Protein AF-A0A8S4Q2A5-F1 (afdb_monomer_lite)

InterPro domains:
  IPR036259 MFS transporter superfamily [G3DSA:1.20.1250.20] (1-154)
  IPR036259 MFS transporter superfamily [SSF103473] (3-121)

Organism: Owenia fusiformis (NCBI:txid6347)

Secondary structure (DSSP, 8-state):
--HHHHHHHHHHHHHHHHHHHHHHHHHHHHHHTTT-HHHHHHHHHHHHHHHHHHGGG--SHHHHHHHHHHHHHHHHHHHHHHHHHHHHHHGGGTHHHHHHHHHHHHHHHHHHHHHHHHHHHHHHHHHHHTT------------SSS-----------

Foldseek 3Di:
DCPVVVLVVVLVVLLQVLQVVLLVVLVVVCVVCVPCLVVQLVVLVVQLVVLVVCVVVDPDSVSSSVSSSSNSSSVNNCVVSVLVVLCVVPPPVSPVVVVVVVVVVVVVVVVVVVVCVVVVVVVVVVVVVVPPDDDDDDDDDPPDDPPPPPPDDPPDD

Structure (mmCIF, N/CA/C/O backbone):
data_AF-A0A8S4Q2A5-F1
#
_entry.id   AF-A0A8S4Q2A5-F1
#
loop_
_atom_site.group_PDB
_atom_site.id
_atom_site.type_symbol
_atom_site.label_atom_id
_atom_site.label_alt_id
_atom_site.label_comp_id
_atom_site.label_asym_id
_atom_site.label_entity_id
_atom_site.label_seq_id
_atom_site.pdbx_PDB_ins_code
_atom_site.Cartn_x
_atom_site.Cartn_y
_atom_site.Cartn_z
_atom_site.occupancy
_atom_site.B_iso_or_equiv
_atom_site.auth_seq_id
_atom_site.auth_comp_id
_atom_site.auth_asym_id
_atom_site.auth_atom_id
_atom_site.pdbx_PDB_model_num
ATOM 1 N N . THR A 1 1 ? 19.610 11.568 -22.709 1.00 46.34 1 THR A N 1
ATOM 2 C CA . THR A 1 1 ? 19.482 11.548 -21.233 1.00 46.34 1 THR A CA 1
ATOM 3 C C . THR A 1 1 ? 18.066 11.785 -20.706 1.00 46.34 1 THR A C 1
ATOM 5 O O . THR A 1 1 ? 17.868 11.532 -19.530 1.00 46.34 1 THR A O 1
ATOM 8 N N . GLY A 1 2 ? 17.062 12.181 -21.508 1.00 58.03 2 GLY A N 1
ATOM 9 C CA . GLY A 1 2 ? 15.679 12.349 -21.007 1.00 58.03 2 GLY A CA 1
ATOM 10 C C . GLY A 1 2 ? 14.859 11.059 -20.807 1.00 58.03 2 GLY A C 1
ATOM 11 O O . GLY A 1 2 ? 14.021 11.008 -19.914 1.00 58.03 2 GLY A O 1
ATOM 12 N N . SER A 1 3 ? 15.126 10.002 -21.583 1.00 59.03 3 SER A N 1
ATOM 13 C CA . SER A 1 3 ? 14.283 8.792 -21.654 1.00 59.03 3 SER A CA 1
ATOM 14 C C . SER A 1 3 ? 14.087 8.061 -20.319 1.00 59.03 3 SER A C 1
ATOM 16 O O . SER A 1 3 ? 12.960 7.743 -19.961 1.00 59.03 3 SER A O 1
ATOM 18 N N . SER A 1 4 ? 15.155 7.849 -19.545 1.00 70.94 4 SER A N 1
ATOM 19 C CA . SER A 1 4 ? 15.073 7.152 -18.246 1.00 70.94 4 SER A CA 1
ATOM 20 C C . SER A 1 4 ? 14.230 7.921 -17.211 1.00 70.94 4 SER A C 1
ATOM 22 O O . SER A 1 4 ? 13.477 7.335 -16.432 1.00 70.94 4 SER A O 1
ATOM 24 N N . VAL A 1 5 ? 14.280 9.260 -17.248 1.00 76.31 5 VAL A N 1
ATOM 25 C CA . VAL A 1 5 ? 13.481 10.125 -16.361 1.00 76.31 5 VAL A CA 1
ATOM 26 C C . VAL A 1 5 ? 12.000 10.080 -16.748 1.00 76.31 5 VAL A C 1
ATOM 28 O O . VAL A 1 5 ? 11.124 10.038 -15.881 1.00 76.31 5 VAL A O 1
ATOM 31 N N . GLU A 1 6 ? 11.711 10.037 -18.050 1.00 80.56 6 GLU A N 1
ATOM 32 C CA . GLU A 1 6 ? 10.355 9.883 -18.580 1.00 80.56 6 GLU A CA 1
ATOM 33 C C . GLU A 1 6 ? 9.747 8.526 -18.187 1.00 80.56 6 GLU A C 1
ATOM 35 O O . GLU A 1 6 ? 8.610 8.475 -17.719 1.00 80.56 6 GLU A O 1
ATOM 40 N N . GLU A 1 7 ? 10.509 7.432 -18.282 1.00 77.69 7 GLU A N 1
ATOM 41 C CA . GLU A 1 7 ? 10.064 6.100 -17.85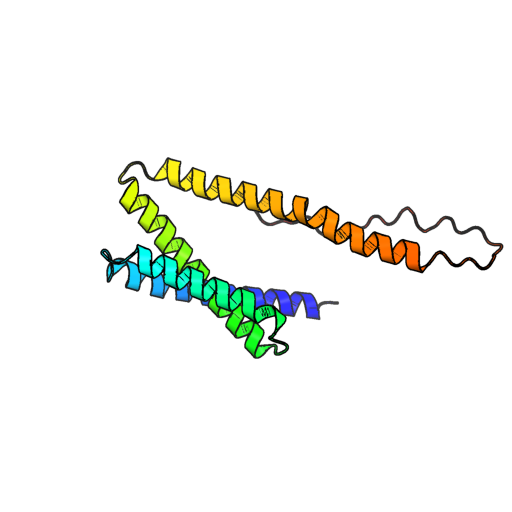1 1.00 77.69 7 GLU A CA 1
ATOM 42 C C . GLU A 1 7 ? 9.760 6.047 -16.346 1.00 77.69 7 GLU A C 1
ATOM 44 O O . GLU A 1 7 ? 8.692 5.565 -15.955 1.00 77.69 7 GLU A O 1
ATOM 49 N N . MET A 1 8 ? 10.626 6.618 -15.498 1.00 78.88 8 MET A N 1
ATOM 50 C CA . MET A 1 8 ? 10.379 6.704 -14.051 1.00 78.88 8 MET A CA 1
ATOM 51 C C . MET A 1 8 ? 9.144 7.561 -13.720 1.00 78.88 8 MET A C 1
ATOM 53 O O . MET A 1 8 ? 8.346 7.210 -12.844 1.00 78.88 8 MET A O 1
ATOM 57 N N . THR A 1 9 ? 8.937 8.654 -14.459 1.00 85.81 9 THR A N 1
ATOM 58 C CA . THR A 1 9 ? 7.758 9.522 -14.317 1.00 85.81 9 THR A CA 1
ATOM 59 C C . THR A 1 9 ? 6.480 8.786 -14.728 1.00 85.81 9 THR A C 1
ATOM 61 O O . THR A 1 9 ? 5.484 8.824 -14.004 1.00 85.81 9 THR A O 1
ATOM 64 N N . ARG A 1 10 ? 6.508 8.038 -15.840 1.00 83.06 10 ARG A N 1
ATOM 65 C CA . ARG A 1 10 ? 5.379 7.217 -16.311 1.00 83.06 10 ARG A CA 1
ATOM 66 C C . ARG A 1 10 ? 5.035 6.094 -15.329 1.00 83.06 10 ARG A C 1
ATOM 68 O O . ARG A 1 10 ? 3.857 5.908 -15.028 1.00 83.06 10 ARG A O 1
ATOM 75 N N . ALA A 1 11 ? 6.028 5.394 -14.776 1.00 83.00 11 ALA A N 1
ATOM 76 C CA . ALA A 1 11 ? 5.808 4.384 -13.737 1.00 83.00 11 ALA A CA 1
ATOM 77 C C . ALA A 1 11 ? 5.158 4.990 -12.477 1.00 83.00 11 ALA A C 1
ATOM 79 O O . ALA A 1 11 ? 4.199 4.437 -11.932 1.00 83.00 11 ALA A O 1
ATOM 80 N N . THR A 1 12 ? 5.616 6.176 -12.066 1.00 84.31 12 THR A N 1
ATOM 81 C CA . THR A 1 12 ? 5.046 6.928 -10.937 1.00 84.31 12 THR A CA 1
ATOM 82 C C . THR A 1 12 ? 3.601 7.363 -11.210 1.00 84.31 12 THR A C 1
ATOM 84 O O . THR A 1 12 ? 2.736 7.208 -10.348 1.00 84.31 12 THR A O 1
ATOM 87 N N . ALA A 1 13 ? 3.290 7.831 -12.424 1.00 88.06 13 ALA A N 1
ATOM 88 C CA . ALA A 1 13 ? 1.926 8.175 -12.826 1.00 88.06 13 ALA A CA 1
ATOM 89 C C . ALA A 1 13 ? 0.977 6.961 -12.774 1.00 88.06 13 ALA A C 1
ATOM 91 O O . ALA A 1 13 ? -0.116 7.060 -12.217 1.00 88.06 13 ALA A O 1
ATOM 92 N N . VAL A 1 14 ? 1.411 5.795 -13.271 1.00 87.38 14 VAL A N 1
ATOM 93 C CA . VAL A 1 14 ? 0.638 4.539 -13.197 1.00 87.38 14 VAL A CA 1
ATOM 94 C C . VAL A 1 14 ? 0.369 4.129 -11.743 1.00 87.38 14 VAL A C 1
ATOM 96 O O . VAL A 1 14 ? -0.762 3.761 -11.413 1.00 87.38 14 VAL A O 1
ATOM 99 N N . ARG A 1 15 ? 1.361 4.261 -10.850 1.00 86.19 15 ARG A N 1
ATOM 100 C CA . ARG A 1 15 ? 1.190 4.025 -9.406 1.00 86.19 15 ARG A CA 1
ATOM 101 C C . ARG A 1 15 ? 0.158 4.971 -8.784 1.00 86.19 15 ARG A C 1
ATOM 103 O O . ARG A 1 15 ? -0.679 4.513 -8.011 1.00 86.19 15 ARG A O 1
ATOM 110 N N . ASN A 1 16 ? 0.170 6.259 -9.137 1.00 88.88 16 ASN A N 1
ATOM 111 C CA . ASN A 1 16 ? -0.798 7.243 -8.632 1.00 88.88 16 ASN A CA 1
ATOM 112 C C . ASN A 1 16 ? -2.235 6.958 -9.105 1.00 88.88 16 ASN A C 1
ATOM 114 O O . ASN A 1 16 ? -3.176 7.080 -8.323 1.00 88.88 16 ASN A O 1
ATOM 118 N N . ILE A 1 17 ? -2.416 6.511 -10.352 1.00 90.06 17 ILE A N 1
ATOM 119 C CA . ILE A 1 17 ? -3.724 6.062 -10.861 1.00 90.06 17 ILE A CA 1
ATOM 120 C C . ILE A 1 17 ? -4.209 4.837 -10.070 1.00 90.06 17 ILE A C 1
ATOM 122 O O . ILE A 1 17 ? -5.356 4.803 -9.624 1.00 90.06 17 ILE A O 1
ATOM 126 N N . GLY A 1 18 ? -3.323 3.862 -9.832 1.00 85.81 18 GLY A N 1
ATOM 127 C CA . GLY A 1 18 ? -3.606 2.712 -8.970 1.00 85.81 18 GLY A CA 1
ATOM 128 C C . GLY A 1 18 ? -3.985 3.125 -7.547 1.00 85.81 18 GLY A C 1
ATOM 129 O O . GLY A 1 18 ? -4.965 2.624 -7.008 1.00 85.81 18 GLY A O 1
ATOM 130 N N . TYR A 1 19 ? -3.280 4.096 -6.964 1.00 87.75 19 TYR A N 1
ATOM 131 C CA . TYR A 1 19 ? -3.575 4.638 -5.635 1.00 87.75 19 TYR A CA 1
ATOM 132 C C . TYR A 1 19 ? -4.979 5.247 -5.541 1.00 87.75 19 TYR A C 1
ATOM 134 O O . TYR A 1 19 ? -5.722 4.904 -4.626 1.00 87.75 19 TYR A O 1
ATOM 142 N N . ILE A 1 20 ? -5.389 6.078 -6.506 1.00 89.50 20 ILE A N 1
ATOM 143 C CA . ILE A 1 20 ? -6.741 6.668 -6.534 1.00 89.50 20 ILE A CA 1
ATOM 144 C C . ILE A 1 20 ? -7.815 5.571 -6.603 1.00 89.50 20 ILE A C 1
ATOM 146 O O . ILE A 1 20 ? -8.795 5.616 -5.857 1.00 89.50 20 ILE A O 1
ATOM 150 N N . ILE A 1 21 ? -7.614 4.553 -7.446 1.00 89.25 21 ILE A N 1
ATOM 151 C CA . ILE A 1 21 ? -8.539 3.417 -7.575 1.00 89.25 21 ILE A CA 1
ATOM 152 C C . ILE A 1 21 ? -8.568 2.587 -6.282 1.00 89.25 21 ILE A C 1
ATOM 154 O O . ILE A 1 21 ? -9.644 2.225 -5.811 1.00 89.25 21 ILE A O 1
ATOM 158 N N . GLY A 1 22 ? -7.410 2.339 -5.664 1.00 84.88 22 GLY A N 1
ATOM 159 C CA . GLY A 1 22 ? -7.290 1.644 -4.381 1.00 84.88 22 GLY A CA 1
ATOM 160 C C . GLY A 1 22 ? -7.947 2.386 -3.223 1.00 84.88 22 GLY A C 1
ATOM 161 O O . GLY A 1 22 ? -8.590 1.756 -2.391 1.00 84.88 22 GLY A O 1
ATOM 162 N N . CYS A 1 23 ? -7.874 3.717 -3.200 1.00 87.12 23 CYS A N 1
ATOM 163 C CA . CYS A 1 23 ? -8.639 4.541 -2.269 1.00 87.12 23 CYS A CA 1
ATOM 164 C C . CYS A 1 23 ? -10.151 4.398 -2.508 1.00 87.12 23 CYS A C 1
ATOM 166 O O . CYS A 1 23 ? -10.916 4.191 -1.570 1.00 87.12 23 CYS A O 1
ATOM 168 N N . LEU A 1 24 ? -10.607 4.455 -3.760 1.00 88.50 24 LEU A N 1
ATOM 169 C CA . LEU A 1 24 ? -12.037 4.392 -4.070 1.00 88.50 24 LEU A CA 1
ATOM 170 C C . LEU A 1 24 ? -12.634 3.011 -3.729 1.00 88.50 24 LEU A C 1
ATOM 172 O O . LEU A 1 24 ? -13.661 2.926 -3.055 1.00 88.50 24 LEU A O 1
ATOM 176 N N . VAL A 1 25 ? -11.943 1.929 -4.099 1.00 84.12 25 VAL A N 1
ATOM 177 C CA . VAL A 1 25 ? -12.311 0.551 -3.729 1.00 84.12 25 VAL A CA 1
ATOM 178 C C . VAL A 1 25 ? -12.182 0.333 -2.220 1.00 84.12 25 VAL A C 1
ATOM 180 O O . VAL A 1 25 ? -13.106 -0.186 -1.600 1.00 84.12 25 VAL A O 1
ATOM 183 N N . GLY A 1 26 ? -11.075 0.765 -1.611 1.00 80.12 26 GLY A N 1
ATOM 184 C CA . GLY A 1 26 ? -10.808 0.620 -0.180 1.00 80.12 26 GLY A CA 1
ATOM 185 C C . GLY A 1 26 ? -11.838 1.328 0.699 1.00 80.12 26 GLY A C 1
ATOM 186 O O . GLY A 1 26 ? -12.259 0.759 1.701 1.00 80.12 26 GLY A O 1
ATOM 187 N N . GLY A 1 27 ? -12.307 2.514 0.299 1.00 82.06 27 GLY A N 1
ATOM 188 C CA . GLY A 1 27 ? -13.375 3.246 0.986 1.00 82.06 27 GLY A CA 1
ATOM 189 C C . GLY A 1 27 ? -14.722 2.522 0.941 1.00 82.06 27 GLY A C 1
ATOM 190 O O . GLY A 1 27 ? -15.336 2.309 1.986 1.00 82.06 27 GLY A O 1
ATOM 191 N N . ILE A 1 28 ? -15.149 2.066 -0.244 1.00 82.31 28 ILE A N 1
ATOM 192 C CA . ILE A 1 28 ? -16.386 1.275 -0.409 1.00 82.31 28 ILE A CA 1
ATOM 193 C C . ILE A 1 28 ? -16.315 -0.012 0.424 1.00 82.31 28 ILE A C 1
ATOM 195 O O . ILE A 1 28 ? -17.268 -0.382 1.112 1.00 82.31 28 ILE A O 1
ATOM 199 N N . LEU A 1 29 ? -15.173 -0.698 0.374 1.00 75.44 29 LEU A N 1
ATOM 200 C CA . LEU A 1 29 ? -14.971 -1.973 1.049 1.00 75.44 29 LEU A CA 1
ATOM 201 C C . LEU A 1 29 ? -14.839 -1.798 2.575 1.00 75.44 29 LEU A C 1
ATOM 203 O O . LEU A 1 29 ? -15.245 -2.683 3.324 1.00 75.44 29 LEU A O 1
ATOM 207 N N . PHE A 1 30 ? -14.326 -0.661 3.056 1.00 72.44 30 PHE A N 1
ATOM 208 C CA . PHE A 1 30 ? -14.293 -0.303 4.480 1.00 72.44 30 PHE A CA 1
ATOM 209 C C . PHE A 1 30 ? -15.700 -0.042 5.037 1.00 72.44 30 PHE A C 1
ATOM 211 O O . PHE A 1 30 ? -16.052 -0.580 6.087 1.00 72.44 30 PHE A O 1
ATOM 218 N N . ASP A 1 31 ? -16.534 0.715 4.317 1.00 75.88 31 ASP A N 1
ATOM 219 C CA . ASP A 1 31 ? -17.907 0.998 4.756 1.00 75.88 31 ASP A CA 1
ATOM 220 C C . ASP A 1 31 ? -18.788 -0.268 4.737 1.00 75.88 31 ASP A C 1
ATOM 222 O O . ASP A 1 31 ? -19.597 -0.488 5.642 1.00 75.88 31 ASP A O 1
ATOM 226 N N . ARG A 1 32 ? -18.561 -1.169 3.766 1.00 70.56 32 ARG A N 1
ATOM 227 C CA . ARG A 1 32 ? -19.282 -2.448 3.647 1.00 70.56 32 ARG A CA 1
ATOM 228 C C . ARG A 1 32 ? -18.880 -3.496 4.695 1.00 70.56 32 ARG A C 1
ATOM 230 O O . ARG A 1 32 ? -19.745 -4.247 5.141 1.00 70.56 32 ARG A O 1
ATOM 237 N N . PHE A 1 33 ? -17.604 -3.565 5.087 1.00 64.44 33 PHE A N 1
ATOM 238 C CA . PHE A 1 33 ? -17.051 -4.648 5.921 1.00 64.44 33 PHE A CA 1
ATOM 239 C C . PHE A 1 33 ? -16.494 -4.176 7.277 1.00 64.44 33 PHE A C 1
ATOM 241 O O . PHE A 1 33 ? -15.467 -4.666 7.747 1.00 64.44 33 PHE A O 1
ATOM 2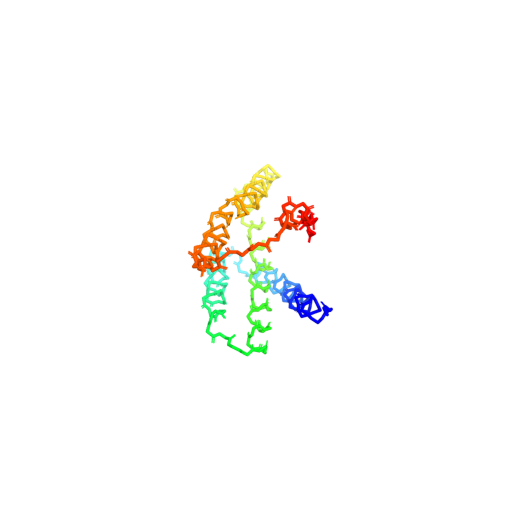48 N N . ARG A 1 34 ? -17.225 -3.292 7.974 1.00 61.81 34 ARG A N 1
ATOM 249 C CA . ARG A 1 34 ? -16.899 -2.801 9.335 1.00 61.81 34 ARG A CA 1
ATOM 250 C C . ARG A 1 34 ? -16.491 -3.874 10.362 1.00 61.81 34 ARG A C 1
ATOM 252 O O . ARG A 1 34 ? -15.769 -3.557 11.296 1.00 61.81 34 ARG A O 1
ATOM 259 N N . LYS A 1 35 ? -16.952 -5.125 10.224 1.00 62.28 35 LYS A N 1
ATOM 260 C CA . LYS A 1 35 ? -16.648 -6.239 11.149 1.00 62.28 35 LYS A CA 1
ATOM 261 C C . LYS A 1 35 ? -15.413 -7.066 10.741 1.00 62.28 35 LYS A C 1
ATOM 263 O O . LYS A 1 35 ? -15.062 -8.016 11.431 1.00 62.28 35 LYS A O 1
ATOM 268 N N . THR A 1 36 ? -14.784 -6.755 9.607 1.00 65.00 36 THR A N 1
ATOM 269 C CA . THR A 1 36 ? -13.774 -7.612 8.947 1.00 65.00 36 THR A CA 1
ATOM 270 C C . THR A 1 36 ? -12.552 -6.817 8.445 1.00 65.00 36 THR A C 1
ATOM 272 O O . THR A 1 36 ? -11.731 -7.325 7.686 1.00 65.00 36 THR A O 1
ATOM 275 N N . TRP A 1 37 ? -12.414 -5.582 8.936 1.00 70.19 37 TRP A N 1
ATOM 276 C CA . TRP A 1 37 ? -11.277 -4.664 8.805 1.00 70.19 37 TRP A CA 1
ATOM 277 C C . TRP A 1 37 ? -9.876 -5.313 8.855 1.00 70.19 37 TRP A C 1
ATOM 279 O O . TRP A 1 37 ? -9.088 -5.098 7.933 1.00 70.19 37 TRP A O 1
ATOM 289 N N . ASP A 1 38 ? -9.574 -6.148 9.855 1.00 71.81 38 ASP A N 1
ATOM 290 C CA . ASP A 1 38 ? -8.249 -6.776 10.021 1.00 71.81 38 ASP A CA 1
ATOM 291 C C . ASP A 1 38 ? -7.858 -7.698 8.852 1.00 71.81 38 ASP A C 1
ATOM 293 O O . ASP A 1 38 ? -6.736 -7.643 8.341 1.00 71.81 38 ASP A O 1
ATOM 297 N N . LEU A 1 39 ? -8.799 -8.521 8.375 1.00 71.88 39 LEU A N 1
ATOM 298 C CA . LEU A 1 39 ? -8.590 -9.406 7.221 1.00 71.88 39 LEU A CA 1
ATOM 299 C C . LEU A 1 39 ? -8.376 -8.606 5.933 1.00 71.88 39 LEU A C 1
ATOM 301 O O . LEU A 1 39 ? -7.603 -9.018 5.070 1.00 71.88 39 LEU A O 1
ATOM 305 N N . GLN A 1 40 ? -9.010 -7.440 5.818 1.00 71.88 40 GLN A N 1
ATOM 306 C CA . GLN A 1 40 ? -8.846 -6.556 4.671 1.00 71.88 40 GLN A CA 1
ATOM 307 C C . GLN A 1 40 ? -7.446 -5.937 4.636 1.00 71.88 40 GLN A C 1
ATOM 309 O O . GLN A 1 40 ? -6.778 -5.997 3.602 1.00 71.88 40 GLN A O 1
ATOM 314 N N . LEU A 1 41 ? -6.965 -5.436 5.779 1.00 76.56 41 LEU A N 1
ATOM 315 C CA . LEU A 1 41 ? -5.590 -4.958 5.955 1.00 76.56 41 LEU A CA 1
ATOM 316 C C . LEU A 1 41 ? -4.565 -6.061 5.669 1.00 76.56 41 LEU A C 1
ATOM 318 O O . LEU A 1 41 ? -3.627 -5.837 4.904 1.00 76.56 41 LEU A O 1
ATOM 322 N N . SER A 1 42 ? -4.779 -7.264 6.210 1.00 81.00 42 SER A N 1
ATOM 323 C CA . SER A 1 42 ? -3.934 -8.433 5.941 1.00 81.00 42 SER A CA 1
ATOM 324 C C . SER A 1 42 ? -3.892 -8.779 4.447 1.00 81.00 42 SER A C 1
ATOM 326 O O . SER A 1 42 ? -2.808 -8.939 3.885 1.00 81.00 42 SER A O 1
ATOM 328 N N . SER A 1 43 ? -5.045 -8.803 3.768 1.00 78.44 43 SER A N 1
ATOM 329 C CA . SER A 1 43 ? -5.117 -9.084 2.328 1.00 78.44 43 SER A CA 1
ATOM 330 C C . SER A 1 43 ? -4.392 -8.027 1.486 1.00 78.44 43 SER A C 1
ATOM 332 O O . SER A 1 43 ? -3.649 -8.386 0.574 1.00 78.44 43 SER A O 1
ATOM 334 N N . GLY A 1 44 ? -4.516 -6.740 1.835 1.00 80.88 44 GLY A N 1
ATOM 335 C CA . GLY A 1 44 ? -3.801 -5.649 1.170 1.00 80.88 44 GLY A CA 1
ATOM 336 C C . GLY A 1 44 ? -2.284 -5.738 1.363 1.00 80.88 44 GLY A C 1
ATOM 337 O O . GLY A 1 44 ? -1.533 -5.547 0.408 1.00 80.88 44 GLY A O 1
ATOM 338 N N . PHE A 1 45 ? -1.824 -6.104 2.564 1.00 82.00 45 PHE A N 1
ATOM 339 C CA . PHE A 1 45 ? -0.401 -6.332 2.840 1.00 82.00 45 PHE A CA 1
ATOM 340 C C . PHE A 1 45 ? 0.165 -7.551 2.111 1.00 82.00 45 PHE A C 1
ATOM 342 O O . PHE A 1 45 ? 1.262 -7.465 1.563 1.00 82.00 45 PHE A O 1
ATOM 349 N N . LEU A 1 46 ? -0.564 -8.670 2.069 1.00 84.81 46 LEU A N 1
ATOM 350 C CA . LEU A 1 46 ? -0.154 -9.857 1.312 1.00 84.81 46 LEU A CA 1
ATOM 351 C C . LEU A 1 46 ? -0.022 -9.536 -0.178 1.00 84.81 46 LEU A C 1
ATOM 353 O O . LEU A 1 46 ? 0.967 -9.898 -0.812 1.00 84.81 46 LEU A O 1
ATOM 357 N N . LEU A 1 47 ? -0.991 -8.810 -0.727 1.00 82.12 47 LEU A N 1
ATOM 358 C CA . LEU A 1 47 ? -1.036 -8.453 -2.139 1.00 82.12 47 LEU A CA 1
ATOM 359 C C . LEU A 1 47 ? 0.069 -7.437 -2.502 1.00 82.12 47 LEU A C 1
ATOM 361 O O . LEU A 1 47 ? 0.720 -7.576 -3.543 1.00 82.12 47 LEU A O 1
ATOM 365 N N . LEU A 1 48 ? 0.388 -6.506 -1.595 1.00 85.62 48 LEU A N 1
ATOM 366 C CA . LEU A 1 48 ? 1.571 -5.643 -1.672 1.00 85.62 48 LEU A CA 1
ATOM 367 C C . LEU A 1 48 ? 2.881 -6.447 -1.614 1.00 85.62 48 LEU A C 1
ATOM 369 O O . LEU A 1 48 ? 3.761 -6.239 -2.449 1.00 85.62 48 LEU A O 1
ATOM 373 N N . ALA A 1 49 ? 3.012 -7.380 -0.668 1.00 85.50 49 ALA A N 1
ATOM 374 C CA . ALA A 1 49 ? 4.210 -8.198 -0.486 1.00 85.50 49 ALA A CA 1
ATOM 375 C C . ALA A 1 49 ? 4.487 -9.091 -1.705 1.00 85.50 49 ALA A C 1
ATOM 377 O O . ALA A 1 49 ? 5.613 -9.111 -2.197 1.00 85.50 49 ALA A O 1
ATOM 378 N N . VAL A 1 50 ? 3.460 -9.750 -2.255 1.00 85.25 50 VAL A N 1
ATOM 379 C CA . VAL A 1 50 ? 3.554 -10.515 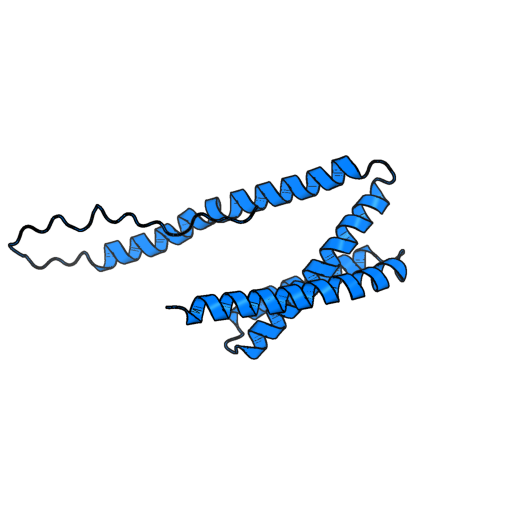-3.510 1.00 85.25 50 VAL A CA 1
ATOM 380 C C . VAL A 1 50 ? 3.975 -9.604 -4.667 1.00 85.25 50 VAL A C 1
ATOM 382 O O . VAL A 1 50 ? 4.876 -9.960 -5.425 1.00 85.25 50 VAL A O 1
ATOM 385 N N . SER A 1 51 ? 3.403 -8.398 -4.767 1.00 81.94 51 SER A N 1
ATOM 386 C CA . SER A 1 51 ? 3.771 -7.425 -5.807 1.00 81.94 51 SER A CA 1
ATOM 387 C C . SER A 1 51 ? 5.231 -6.965 -5.698 1.00 81.94 51 SER A C 1
ATOM 389 O O . SER A 1 51 ? 5.907 -6.769 -6.707 1.00 81.94 51 SER A O 1
ATOM 391 N N . VAL A 1 52 ? 5.746 -6.785 -4.478 1.00 81.56 52 VAL A N 1
ATOM 392 C CA . VAL A 1 52 ? 7.153 -6.437 -4.230 1.00 81.56 52 VAL A CA 1
ATOM 393 C C . VAL A 1 52 ? 8.076 -7.618 -4.527 1.00 81.56 52 VAL A C 1
ATOM 395 O O . VAL A 1 52 ? 9.084 -7.425 -5.203 1.00 81.56 52 VAL A O 1
ATOM 398 N N . ALA A 1 53 ? 7.707 -8.828 -4.104 1.00 85.00 53 ALA A N 1
ATOM 399 C CA . ALA A 1 53 ? 8.476 -10.045 -4.343 1.00 85.00 53 ALA A CA 1
ATOM 400 C C . ALA A 1 53 ? 8.579 -10.406 -5.835 1.00 85.00 53 ALA A C 1
ATOM 402 O O . ALA A 1 53 ? 9.615 -10.902 -6.258 1.00 85.00 53 ALA A O 1
ATOM 403 N N . PHE A 1 54 ? 7.557 -10.119 -6.651 1.00 82.88 54 PHE A N 1
ATOM 404 C CA . PHE A 1 54 ? 7.588 -10.404 -8.092 1.00 82.88 54 PHE A CA 1
ATOM 405 C C . PHE A 1 54 ? 8.425 -9.422 -8.926 1.00 82.88 54 PHE A C 1
ATOM 407 O O . PHE A 1 54 ? 8.886 -9.802 -10.004 1.00 82.88 54 PHE A O 1
ATOM 414 N N . LYS A 1 55 ? 8.679 -8.191 -8.446 1.00 79.62 55 LYS A N 1
ATOM 415 C CA . LYS A 1 55 ? 9.477 -7.182 -9.177 1.00 79.62 55 LYS A CA 1
ATOM 416 C C . LYS A 1 55 ? 10.807 -7.715 -9.756 1.00 79.62 55 LYS A C 1
ATOM 418 O O . LYS A 1 55 ? 11.016 -7.497 -10.948 1.00 79.62 55 LYS A O 1
ATOM 423 N N . PRO A 1 56 ? 11.680 -8.435 -9.017 1.00 76.69 56 PRO A N 1
ATOM 424 C CA . PRO A 1 56 ? 12.935 -8.966 -9.570 1.00 76.69 56 PRO A CA 1
ATOM 425 C C . PRO A 1 56 ? 12.781 -10.035 -10.670 1.00 76.69 56 PRO A C 1
ATOM 427 O O . PRO A 1 56 ? 13.708 -10.218 -11.457 1.00 76.69 56 PRO A O 1
ATOM 430 N N . TRP A 1 57 ? 11.638 -10.726 -10.773 1.00 75.12 57 TRP A N 1
ATOM 431 C CA . TRP A 1 57 ? 11.396 -11.721 -11.834 1.00 75.12 57 TRP A CA 1
ATOM 432 C C . TRP A 1 57 ? 10.781 -11.120 -13.110 1.00 75.12 57 TRP A C 1
ATOM 434 O O . TRP A 1 57 ? 10.840 -11.731 -14.180 1.00 75.12 57 TRP A O 1
ATOM 444 N N . CYS A 1 58 ? 10.219 -9.912 -13.040 1.00 66.19 58 CYS A N 1
ATOM 445 C CA . CYS A 1 58 ? 9.511 -9.282 -14.152 1.00 66.19 58 CYS A CA 1
ATOM 446 C C . CYS A 1 58 ? 10.433 -8.449 -15.059 1.00 66.19 58 CYS A C 1
ATOM 448 O O . CYS A 1 58 ? 10.572 -7.242 -14.896 1.00 66.19 58 CYS A O 1
ATOM 450 N N . ARG A 1 59 ? 10.988 -9.086 -16.099 1.00 67.56 59 ARG A N 1
ATOM 451 C CA . ARG A 1 59 ? 11.768 -8.415 -17.166 1.00 67.56 59 ARG A CA 1
ATOM 452 C C . ARG A 1 59 ? 10.929 -7.613 -18.180 1.00 67.56 59 ARG A C 1
ATOM 454 O O . ARG A 1 59 ? 11.497 -6.970 -19.056 1.00 67.56 59 ARG A O 1
ATOM 461 N N . GLY A 1 60 ? 9.596 -7.662 -18.108 1.00 73.94 60 GLY A N 1
ATOM 462 C CA . GLY A 1 60 ? 8.701 -6.974 -19.045 1.00 73.94 60 GLY A C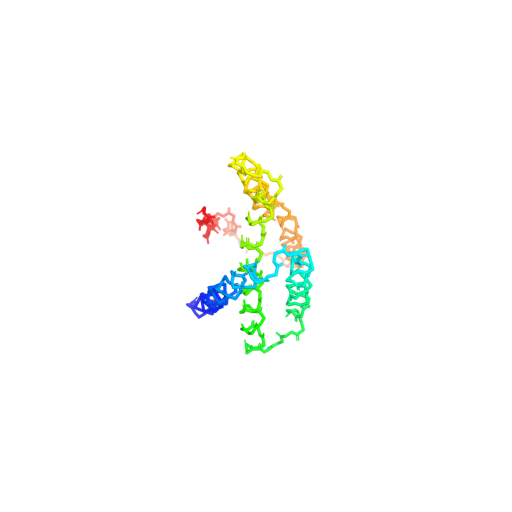A 1
ATOM 463 C C . GLY A 1 60 ? 8.180 -5.632 -18.522 1.00 73.94 60 GLY A C 1
ATOM 464 O O . GLY A 1 60 ? 7.673 -5.556 -17.400 1.00 73.94 60 GLY A O 1
ATOM 465 N N . ILE A 1 61 ? 8.198 -4.597 -19.370 1.00 70.69 61 ILE A N 1
ATOM 466 C CA . ILE A 1 61 ? 7.651 -3.258 -19.064 1.00 70.69 61 ILE A CA 1
ATOM 467 C C . ILE A 1 61 ? 6.168 -3.336 -18.658 1.00 70.69 61 ILE A C 1
ATOM 469 O O . ILE A 1 61 ? 5.761 -2.705 -17.686 1.00 70.69 61 ILE A O 1
ATOM 473 N N . VAL A 1 62 ? 5.367 -4.160 -19.347 1.00 76.00 62 VAL A N 1
ATOM 474 C CA . VAL A 1 62 ? 3.937 -4.346 -19.034 1.00 76.00 62 VAL A CA 1
ATOM 475 C C . VAL A 1 62 ? 3.746 -4.982 -17.653 1.00 76.00 62 VAL A C 1
ATOM 477 O O . VAL A 1 62 ? 2.953 -4.485 -16.858 1.00 76.00 62 VAL A O 1
ATOM 480 N N . SER A 1 63 ? 4.508 -6.032 -17.327 1.00 75.94 63 SER A N 1
ATOM 481 C CA . SER A 1 63 ? 4.456 -6.659 -15.999 1.00 75.94 63 SER A CA 1
ATOM 482 C C . SER A 1 63 ? 4.879 -5.696 -14.887 1.00 75.94 63 SER A C 1
ATOM 484 O O . SER A 1 63 ? 4.213 -5.635 -13.859 1.00 75.94 63 SER A O 1
ATOM 486 N N . LEU A 1 64 ? 5.921 -4.886 -15.105 1.00 75.38 64 LEU A N 1
ATOM 487 C CA . LEU A 1 64 ? 6.334 -3.857 -14.148 1.00 75.38 64 LEU A CA 1
ATOM 488 C C . LEU A 1 64 ? 5.240 -2.799 -13.952 1.00 75.38 64 LEU A C 1
ATOM 490 O O . LEU A 1 64 ? 4.909 -2.484 -12.814 1.00 75.38 64 LEU A O 1
ATOM 494 N N . ALA A 1 65 ? 4.622 -2.302 -15.028 1.00 78.69 65 ALA A N 1
ATOM 495 C CA . ALA A 1 65 ? 3.528 -1.333 -14.939 1.00 78.69 65 ALA A CA 1
ATOM 496 C C . ALA A 1 65 ? 2.324 -1.874 -14.144 1.00 78.69 65 ALA A C 1
ATOM 498 O O . ALA A 1 65 ? 1.782 -1.161 -13.301 1.00 78.69 65 ALA A O 1
ATOM 499 N N . VAL A 1 66 ? 1.946 -3.143 -14.349 1.00 80.94 66 VAL A N 1
ATOM 500 C CA . VAL A 1 66 ? 0.886 -3.804 -13.566 1.00 80.94 66 VAL A CA 1
ATOM 501 C C . VAL A 1 66 ? 1.282 -3.932 -12.092 1.00 80.94 66 VAL A C 1
ATOM 503 O O . VAL A 1 66 ? 0.471 -3.616 -11.225 1.00 80.94 66 VAL A O 1
ATOM 506 N N . LEU A 1 67 ? 2.527 -4.315 -11.784 1.00 82.00 67 LEU A N 1
ATOM 507 C CA . LEU A 1 67 ? 3.018 -4.389 -10.402 1.00 82.00 67 LEU A CA 1
ATOM 508 C C . LEU A 1 67 ? 3.038 -3.014 -9.711 1.00 82.00 67 LEU A C 1
ATOM 510 O O . LEU A 1 67 ? 2.639 -2.920 -8.554 1.00 82.00 67 LEU A O 1
ATOM 514 N N . TYR A 1 68 ? 3.440 -1.942 -10.405 1.00 82.25 68 TYR A N 1
ATOM 515 C CA . TYR A 1 68 ? 3.391 -0.572 -9.873 1.00 82.25 68 TYR A CA 1
ATOM 516 C C . TYR A 1 68 ? 1.959 -0.074 -9.654 1.00 82.25 68 TYR A C 1
ATOM 518 O O . TYR A 1 68 ? 1.685 0.590 -8.652 1.00 82.25 68 TYR A O 1
ATOM 526 N N . TRP A 1 69 ? 1.034 -0.410 -10.556 1.00 84.38 69 TRP A N 1
ATOM 527 C CA . TRP A 1 69 ? -0.386 -0.113 -10.380 1.00 84.38 69 TRP A CA 1
ATOM 528 C C . TRP A 1 69 ? -0.951 -0.831 -9.147 1.00 84.38 69 TRP A C 1
ATOM 530 O O . TRP A 1 69 ? -1.596 -0.205 -8.308 1.00 84.38 69 TRP A O 1
ATOM 540 N N . LEU A 1 70 ? -0.635 -2.119 -8.987 1.00 83.19 70 LEU A N 1
ATOM 541 C CA . LEU A 1 70 ? -1.105 -2.969 -7.891 1.00 83.19 70 LEU A CA 1
ATOM 542 C C . LEU A 1 70 ? -0.495 -2.581 -6.526 1.00 83.19 70 LEU A C 1
ATOM 544 O O . LEU A 1 70 ? -1.182 -2.579 -5.500 1.00 83.19 70 LEU A O 1
ATOM 548 N N . GLU A 1 71 ? 0.774 -2.163 -6.521 1.00 85.25 71 GLU A N 1
ATOM 549 C CA . GLU A 1 71 ? 1.447 -1.528 -5.380 1.00 85.25 71 GLU A CA 1
ATOM 550 C C . GLU A 1 71 ? 0.759 -0.211 -4.983 1.00 85.25 71 GLU A C 1
ATOM 552 O O . GLU A 1 71 ? 0.595 0.065 -3.791 1.00 85.25 71 GLU A O 1
ATOM 557 N N . GLY A 1 72 ? 0.334 0.584 -5.971 1.00 84.19 72 GLY A N 1
ATOM 558 C CA . GLY A 1 72 ? -0.469 1.792 -5.778 1.00 84.19 72 GLY A CA 1
ATOM 559 C C . GLY A 1 72 ? -1.825 1.486 -5.145 1.00 84.19 72 GLY A C 1
ATOM 560 O O . GLY A 1 72 ? -2.148 2.059 -4.106 1.00 84.19 72 GLY A O 1
ATOM 561 N N . VAL A 1 73 ? -2.575 0.532 -5.711 1.00 84.56 73 VAL A N 1
ATOM 562 C CA . VAL A 1 73 ? -3.878 0.078 -5.189 1.00 84.56 73 VAL A CA 1
ATOM 563 C C . VAL A 1 73 ? -3.762 -0.345 -3.722 1.00 84.56 73 VAL A C 1
ATOM 565 O O . VAL A 1 73 ? -4.532 0.120 -2.883 1.00 84.56 73 VAL A O 1
ATOM 568 N N . SER A 1 74 ? -2.758 -1.161 -3.391 1.00 84.94 74 SER A N 1
ATOM 569 C CA . SER A 1 74 ? -2.540 -1.634 -2.017 1.00 84.94 74 SER A CA 1
ATOM 570 C C . SER A 1 74 ? -2.188 -0.493 -1.051 1.00 84.94 74 SER A C 1
ATOM 572 O O . SER A 1 74 ? -2.708 -0.459 0.064 1.00 84.94 74 SER A O 1
ATOM 574 N N . HIS A 1 75 ? -1.374 0.484 -1.476 1.00 84.69 75 HIS A N 1
ATOM 575 C CA . HIS A 1 75 ? -1.099 1.690 -0.682 1.00 84.69 75 HIS A CA 1
ATOM 576 C C . HIS A 1 75 ? -2.351 2.554 -0.459 1.00 84.69 75 HIS A C 1
ATOM 578 O O . HIS A 1 75 ? -2.511 3.107 0.628 1.00 84.69 75 HIS A O 1
ATOM 584 N N . GLY A 1 76 ? -3.245 2.659 -1.449 1.00 84.94 76 GLY A N 1
ATOM 585 C CA . GLY A 1 76 ? -4.509 3.394 -1.316 1.00 84.94 76 GLY A CA 1
ATOM 586 C C . GLY A 1 76 ? -5.442 2.762 -0.283 1.00 84.94 76 GLY A C 1
ATOM 587 O O . GLY A 1 76 ? -5.961 3.445 0.602 1.00 84.94 76 GLY A O 1
ATOM 588 N N . ILE A 1 77 ? -5.574 1.432 -0.329 1.00 82.44 77 ILE A N 1
ATOM 589 C CA . ILE A 1 77 ? -6.332 0.664 0.667 1.00 82.44 77 ILE A CA 1
ATOM 590 C C . ILE A 1 77 ? -5.709 0.831 2.061 1.00 82.44 77 ILE A C 1
ATOM 592 O O . ILE A 1 77 ? -6.437 1.089 3.018 1.00 82.44 77 ILE A O 1
ATOM 596 N N . PHE A 1 78 ? -4.378 0.745 2.185 1.00 82.75 78 PHE A N 1
ATOM 597 C CA . PHE A 1 78 ? -3.682 0.935 3.463 1.00 82.75 78 PHE A CA 1
ATOM 598 C C . PHE A 1 78 ? -3.891 2.340 4.047 1.00 82.75 78 PHE A C 1
ATOM 600 O O . PHE A 1 78 ? -4.156 2.459 5.241 1.00 82.75 78 PHE A O 1
ATOM 607 N N . GLY A 1 79 ? -3.849 3.393 3.223 1.00 80.06 79 GLY A N 1
ATOM 608 C CA . GLY A 1 79 ? -4.086 4.768 3.672 1.00 80.06 79 GLY A CA 1
ATOM 609 C C . GLY A 1 79 ? -5.467 4.959 4.306 1.00 80.06 79 GLY A C 1
ATOM 610 O O . GLY A 1 79 ? -5.584 5.555 5.375 1.00 80.06 79 GLY A O 1
ATOM 611 N N . ILE A 1 80 ? -6.519 4.402 3.699 1.00 83.00 80 ILE A N 1
ATOM 612 C CA . ILE A 1 80 ? -7.880 4.482 4.254 1.00 83.00 80 ILE A CA 1
ATOM 613 C C . ILE A 1 80 ? -8.049 3.553 5.455 1.00 83.00 80 ILE A C 1
ATOM 615 O O . ILE A 1 80 ? -8.585 3.974 6.480 1.00 83.00 80 ILE A O 1
ATOM 619 N N . ALA A 1 81 ? -7.590 2.305 5.357 1.00 79.38 81 ALA A N 1
ATOM 620 C CA . ALA A 1 81 ? -7.788 1.318 6.409 1.00 79.38 81 ALA A CA 1
ATOM 621 C C . ALA A 1 81 ? -6.973 1.634 7.674 1.00 79.38 81 ALA A C 1
ATOM 623 O O . ALA A 1 81 ? -7.492 1.460 8.770 1.00 79.38 81 ALA A O 1
ATOM 624 N N . GLY A 1 82 ? -5.750 2.162 7.548 1.00 76.25 82 GLY A N 1
ATOM 625 C CA . GLY A 1 82 ? -4.937 2.620 8.679 1.00 76.25 82 GLY A CA 1
ATOM 626 C C . GLY A 1 82 ? -5.560 3.820 9.397 1.00 76.25 82 GLY A C 1
ATOM 627 O O . GLY A 1 82 ? -5.699 3.807 10.620 1.00 76.25 82 GLY A O 1
ATOM 628 N N . ASN A 1 83 ? -6.040 4.815 8.642 1.00 80.88 83 ASN A N 1
ATOM 629 C CA . ASN A 1 83 ? -6.772 5.953 9.206 1.00 80.88 83 ASN A CA 1
ATOM 630 C C . ASN A 1 83 ? -8.076 5.499 9.891 1.00 80.88 83 ASN A C 1
ATOM 632 O O . ASN A 1 83 ? -8.364 5.906 11.016 1.00 80.88 83 ASN A O 1
ATOM 636 N N . GLY A 1 84 ? -8.838 4.610 9.246 1.00 77.19 84 GLY A N 1
ATOM 637 C CA . GLY A 1 84 ? -10.068 4.033 9.790 1.00 77.19 84 GLY A CA 1
ATOM 638 C C . GLY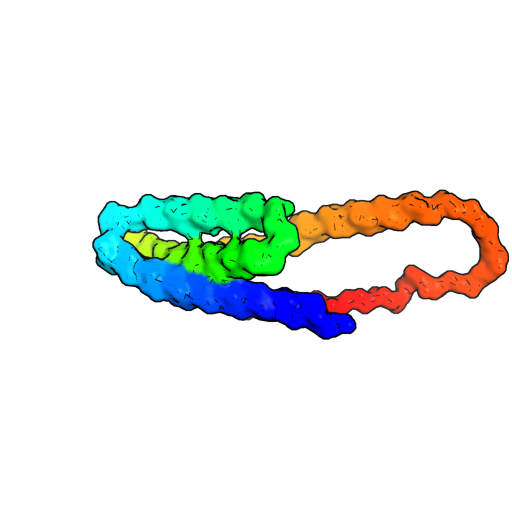 A 1 84 ? -9.840 3.186 11.046 1.00 77.19 84 GLY A C 1
ATOM 639 O O . GLY A 1 84 ? -10.608 3.293 12.000 1.00 77.19 84 GLY A O 1
ATOM 640 N N . MET A 1 85 ? -8.758 2.403 11.086 1.00 74.31 85 MET A N 1
ATOM 641 C CA . MET A 1 85 ? -8.338 1.625 12.254 1.00 74.31 85 MET A CA 1
ATOM 642 C C . MET A 1 85 ? -7.973 2.541 13.427 1.00 74.31 85 MET A C 1
ATOM 644 O O . MET A 1 85 ? -8.408 2.300 14.551 1.00 74.31 85 MET A O 1
ATOM 648 N N . MET A 1 86 ? -7.250 3.636 13.168 1.00 73.56 86 MET A N 1
ATOM 649 C CA . MET A 1 86 ? -6.912 4.621 14.198 1.00 73.56 86 MET A CA 1
ATOM 650 C C . MET A 1 86 ? -8.171 5.269 14.799 1.00 73.56 86 MET A C 1
ATOM 652 O O . MET A 1 86 ? -8.285 5.363 16.020 1.00 73.56 86 MET A O 1
ATOM 656 N N . ILE A 1 87 ? -9.147 5.650 13.963 1.00 77.00 87 ILE A N 1
ATOM 657 C CA . ILE A 1 87 ? -10.448 6.184 14.413 1.00 77.00 87 ILE A CA 1
ATOM 658 C C . ILE A 1 87 ? -11.219 5.139 15.232 1.00 77.00 87 ILE A C 1
ATOM 660 O O . ILE A 1 87 ? -11.780 5.473 16.274 1.00 77.00 87 ILE A O 1
ATOM 664 N N . ALA A 1 88 ? -11.233 3.877 14.801 1.00 75.06 88 ALA A N 1
ATOM 665 C CA . ALA A 1 88 ? -11.952 2.808 15.491 1.00 75.06 88 ALA A CA 1
ATOM 666 C C . ALA A 1 88 ? -11.349 2.446 16.863 1.00 75.06 88 ALA A C 1
ATOM 668 O O . ALA A 1 88 ? -12.098 2.097 17.772 1.00 75.06 88 ALA A O 1
ATOM 669 N N . ILE A 1 89 ? -10.025 2.555 17.035 1.00 75.75 89 ILE A N 1
ATOM 670 C CA . ILE A 1 89 ? -9.343 2.258 18.308 1.00 75.75 89 ILE A CA 1
ATOM 671 C C . ILE A 1 89 ? -9.365 3.464 19.262 1.00 75.75 89 ILE A C 1
ATOM 673 O O . ILE A 1 89 ? -9.608 3.292 20.454 1.00 75.75 89 ILE A O 1
ATOM 677 N N . TRP A 1 90 ? -9.101 4.679 18.766 1.00 76.25 90 TRP A N 1
ATOM 678 C CA . TRP A 1 90 ? -8.910 5.877 19.605 1.00 76.25 90 TRP A CA 1
ATOM 679 C C . TRP A 1 90 ? -10.105 6.842 19.654 1.00 76.25 90 TRP A C 1
ATOM 681 O O . TRP A 1 90 ? -10.081 7.814 20.417 1.00 76.25 90 TRP A O 1
ATOM 691 N N . GLY A 1 91 ? -11.157 6.599 18.866 1.00 74.81 91 GLY A N 1
ATOM 692 C CA . GLY A 1 91 ? -12.362 7.427 18.842 1.00 74.81 91 GLY A CA 1
ATOM 693 C C . GLY A 1 91 ? -12.040 8.905 18.603 1.00 74.81 91 GLY A C 1
ATOM 694 O O . GLY A 1 91 ? -11.281 9.243 17.695 1.00 74.81 91 GLY A O 1
ATOM 695 N N . GLY A 1 92 ? -12.586 9.789 19.445 1.00 70.56 92 GLY A N 1
ATOM 696 C CA . GLY A 1 92 ? -12.416 11.245 19.335 1.00 70.56 92 GLY A CA 1
ATOM 697 C C . GLY A 1 92 ? -11.004 11.783 19.614 1.00 70.56 92 GLY A C 1
ATOM 698 O O . GLY A 1 92 ? -10.718 12.921 19.255 1.00 70.56 92 GLY A O 1
ATOM 699 N N . ASN A 1 93 ? -10.100 10.983 20.192 1.00 71.62 93 ASN A N 1
ATOM 700 C CA . ASN A 1 93 ? -8.719 11.394 20.487 1.00 71.62 93 ASN A CA 1
ATOM 701 C C . ASN A 1 93 ? -7.731 11.024 19.361 1.00 71.62 93 ASN A C 1
ATOM 703 O O . ASN A 1 93 ? -6.522 10.959 19.578 1.00 71.62 93 ASN A O 1
ATOM 707 N N . THR A 1 94 ? -8.225 10.798 18.140 1.00 69.94 94 THR A N 1
ATOM 708 C CA . THR A 1 94 ? -7.427 10.379 16.974 1.00 69.94 94 THR A CA 1
ATOM 709 C C . THR A 1 94 ? -6.254 11.277 16.547 1.00 69.94 94 THR A C 1
ATOM 711 O O . THR A 1 94 ? -5.298 10.718 16.001 1.00 69.94 94 THR A O 1
ATOM 714 N N . PRO A 1 95 ? -6.258 12.618 16.729 1.00 74.06 95 PRO A N 1
ATOM 715 C CA . PRO A 1 95 ? -5.229 13.474 16.132 1.00 74.06 95 PRO A CA 1
ATOM 716 C C . PRO A 1 95 ? -3.791 13.157 16.564 1.00 74.06 95 PRO A C 1
ATOM 718 O O . PRO A 1 95 ? -2.895 13.151 15.721 1.00 74.06 95 PRO A O 1
ATOM 721 N N . ALA A 1 96 ? -3.556 12.866 17.847 1.00 79.62 96 ALA A N 1
ATOM 722 C CA . ALA A 1 96 ? -2.208 12.600 18.357 1.00 79.62 96 ALA A CA 1
ATOM 723 C C . ALA A 1 96 ? -1.650 11.220 17.922 1.00 79.62 96 ALA A C 1
ATOM 725 O O . ALA A 1 96 ? -0.539 11.187 17.386 1.00 79.62 96 ALA A O 1
ATOM 726 N N . PRO A 1 97 ? -2.394 10.098 18.036 1.00 77.56 97 PRO A N 1
ATOM 727 C CA . PRO A 1 97 ? -1.983 8.806 17.473 1.00 77.56 97 PRO A CA 1
ATOM 728 C C . PRO A 1 97 ? -1.714 8.844 15.962 1.00 77.56 97 PRO A C 1
ATOM 730 O O . PRO A 1 97 ? -0.738 8.261 15.487 1.00 77.56 97 PRO A O 1
ATOM 733 N N . LEU A 1 98 ? -2.546 9.564 15.201 1.00 79.88 98 LEU A N 1
ATOM 734 C CA . LEU A 1 98 ? -2.380 9.694 13.753 1.00 79.88 98 LEU A CA 1
ATOM 735 C C . LEU A 1 98 ? -1.094 10.463 13.398 1.00 79.88 98 LEU A C 1
ATOM 737 O O . LEU A 1 98 ? -0.336 10.041 12.524 1.00 79.88 98 LEU A O 1
ATOM 741 N N . GLN A 1 99 ? -0.791 11.547 14.120 1.00 84.44 99 GLN A N 1
ATOM 742 C CA . GLN A 1 99 ? 0.479 12.264 13.965 1.00 84.44 99 GLN A CA 1
ATOM 743 C C . GLN A 1 99 ? 1.687 11.399 14.352 1.00 84.44 99 GLN A C 1
ATOM 745 O O . GLN A 1 99 ? 2.696 11.437 13.650 1.00 84.44 99 GLN A O 1
ATOM 750 N N . ALA A 1 100 ? 1.587 10.569 15.396 1.00 82.94 100 ALA A N 1
ATOM 751 C CA . ALA A 1 100 ? 2.651 9.637 15.775 1.00 82.94 100 ALA A CA 1
ATOM 752 C C . ALA A 1 100 ? 2.942 8.594 14.673 1.00 82.94 100 ALA A C 1
ATOM 754 O O . ALA A 1 100 ? 4.106 8.308 14.387 1.00 82.94 100 ALA A O 1
ATOM 755 N N . MET A 1 101 ? 1.910 8.089 13.984 1.00 81.88 101 MET A N 1
ATOM 756 C CA . MET A 1 101 ? 2.061 7.201 12.819 1.00 81.88 101 MET A CA 1
ATOM 757 C C . MET A 1 101 ? 2.802 7.891 11.657 1.00 81.88 101 MET A C 1
ATOM 759 O O . MET A 1 101 ? 3.719 7.316 11.057 1.00 81.88 101 MET A O 1
ATOM 763 N N . HIS A 1 102 ? 2.461 9.148 11.357 1.00 83.81 102 HIS A N 1
ATOM 764 C CA . HIS A 1 102 ? 3.172 9.930 10.343 1.00 83.81 102 HIS A CA 1
ATOM 765 C C . HIS A 1 102 ? 4.609 10.268 10.768 1.00 83.81 102 HIS A C 1
ATOM 767 O O . HIS A 1 102 ? 5.514 10.210 9.938 1.00 83.81 102 HIS A O 1
ATOM 773 N N . PHE A 1 103 ? 4.856 10.542 12.050 1.00 86.56 103 PHE A N 1
ATOM 774 C CA . PHE A 1 103 ? 6.198 10.763 12.591 1.00 86.56 103 PHE A CA 1
ATOM 775 C C . PHE A 1 103 ? 7.088 9.517 12.455 1.00 86.56 103 PHE A C 1
ATOM 777 O O . PHE A 1 103 ? 8.201 9.618 11.941 1.00 86.56 103 PHE A O 1
ATOM 784 N N . GLY A 1 104 ? 6.572 8.328 12.792 1.00 85.88 104 GLY A N 1
ATOM 785 C CA . GLY A 1 104 ? 7.261 7.057 12.537 1.00 85.88 104 GLY A CA 1
ATOM 786 C C . GLY A 1 104 ? 7.580 6.847 11.050 1.00 85.88 104 GLY A C 1
ATOM 787 O O . GLY A 1 104 ? 8.683 6.427 10.702 1.00 85.88 104 GLY A O 1
ATOM 788 N N . SER A 1 105 ? 6.665 7.244 10.160 1.00 81.62 105 SER A N 1
ATOM 789 C CA . SER A 1 105 ? 6.890 7.215 8.705 1.00 81.62 105 SER A CA 1
ATOM 790 C C . SER A 1 105 ? 8.016 8.167 8.266 1.00 81.62 105 SER A C 1
ATOM 792 O O . SER A 1 105 ? 8.850 7.797 7.438 1.00 81.62 105 SER A O 1
ATOM 794 N N . ARG A 1 106 ? 8.096 9.373 8.851 1.00 85.94 106 ARG A N 1
ATOM 795 C CA . ARG A 1 106 ? 9.195 10.326 8.604 1.00 85.94 106 ARG A CA 1
ATOM 796 C C . ARG A 1 106 ? 10.535 9.791 9.123 1.00 85.94 106 ARG A C 1
ATOM 798 O O . ARG A 1 106 ? 11.519 9.868 8.391 1.00 85.94 106 ARG A O 1
ATOM 805 N N . ILE A 1 107 ? 10.578 9.164 10.303 1.00 91.81 107 ILE A N 1
ATOM 806 C CA . ILE A 1 107 ? 11.781 8.463 10.798 1.00 91.81 107 ILE A CA 1
ATOM 807 C C . ILE A 1 107 ? 12.219 7.375 9.806 1.00 91.81 107 ILE A C 1
ATOM 809 O O . ILE A 1 107 ? 13.393 7.320 9.448 1.00 91.81 107 ILE A O 1
ATOM 813 N N . GLY A 1 108 ? 11.284 6.567 9.295 1.00 85.06 108 GLY A N 1
ATOM 814 C CA . GLY A 1 108 ? 11.569 5.570 8.257 1.00 85.06 108 GLY A CA 1
ATOM 815 C C . GLY A 1 108 ? 12.201 6.177 6.998 1.00 85.06 108 GLY A C 1
ATOM 816 O O . GLY A 1 108 ? 13.188 5.647 6.487 1.00 85.06 108 GLY A O 1
ATOM 817 N N . SER A 1 109 ? 11.699 7.331 6.540 1.00 85.75 109 SER A N 1
ATOM 818 C CA . SER A 1 109 ? 12.261 8.048 5.383 1.00 85.75 109 SER A CA 1
ATOM 819 C C . SER A 1 109 ? 13.664 8.626 5.615 1.00 85.75 109 SER A C 1
ATOM 821 O O . SER A 1 109 ? 14.423 8.750 4.659 1.00 85.75 109 SER A O 1
ATOM 823 N N . LEU A 1 110 ? 14.037 8.926 6.865 1.00 88.75 110 LEU A N 1
ATOM 824 C CA . LEU A 1 110 ? 15.394 9.348 7.241 1.00 88.75 110 LEU A CA 1
ATOM 825 C C . LEU A 1 110 ? 16.341 8.146 7.380 1.00 88.75 110 LEU A C 1
ATOM 827 O O . LEU A 1 110 ? 17.499 8.209 6.969 1.00 88.75 110 LEU A O 1
ATOM 831 N N . ALA A 1 111 ? 15.843 7.031 7.921 1.00 88.06 111 ALA A N 1
ATOM 832 C CA . ALA A 1 111 ? 16.607 5.800 8.087 1.00 88.06 111 ALA A CA 1
ATOM 833 C C . ALA A 1 111 ? 16.942 5.126 6.744 1.00 88.06 111 ALA A C 1
ATOM 835 O O . ALA A 1 111 ? 18.040 4.597 6.590 1.00 88.06 111 ALA A O 1
ATOM 836 N N . ALA A 1 112 ? 16.040 5.167 5.758 1.00 85.12 112 ALA A N 1
ATOM 837 C CA . ALA A 1 112 ? 16.236 4.522 4.457 1.00 85.12 112 ALA A CA 1
ATOM 838 C C . ALA A 1 112 ? 17.529 4.949 3.714 1.00 85.12 112 ALA A C 1
ATOM 840 O O . ALA A 1 112 ? 18.331 4.067 3.402 1.00 85.12 112 ALA A O 1
ATOM 841 N N . PRO A 1 113 ? 17.809 6.246 3.455 1.00 81.88 113 PRO A N 1
ATOM 842 C CA . PRO A 1 113 ? 19.059 6.661 2.813 1.00 81.88 113 PRO A CA 1
ATOM 843 C C . PRO A 1 113 ? 20.285 6.450 3.713 1.00 81.88 113 PRO A C 1
ATOM 845 O O . PRO A 1 113 ? 21.349 6.096 3.206 1.00 81.88 113 PRO A O 1
ATOM 848 N N . ALA A 1 114 ? 20.146 6.596 5.036 1.00 83.44 114 ALA A N 1
ATOM 849 C CA . ALA A 1 114 ? 21.232 6.342 5.984 1.00 83.44 114 ALA A CA 1
ATOM 850 C C . ALA A 1 114 ? 21.680 4.867 5.971 1.00 83.44 114 ALA A C 1
ATOM 852 O O . ALA A 1 114 ? 22.875 4.581 5.994 1.00 83.44 114 ALA A O 1
ATOM 853 N N . LEU A 1 115 ? 20.728 3.933 5.861 1.00 80.69 115 LEU A N 1
ATOM 854 C CA . LEU A 1 115 ? 20.991 2.502 5.699 1.00 80.69 115 LEU A CA 1
ATOM 855 C C . LEU A 1 115 ? 21.444 2.135 4.280 1.00 80.69 115 LEU A C 1
ATOM 857 O O . LEU A 1 115 ? 22.197 1.181 4.131 1.00 80.69 115 LEU A O 1
ATOM 861 N N . ALA A 1 116 ? 21.034 2.874 3.244 1.00 81.50 116 ALA A N 1
ATOM 862 C CA . ALA A 1 116 ? 21.477 2.641 1.865 1.00 81.50 116 ALA A CA 1
ATOM 863 C C . ALA A 1 116 ? 22.935 3.075 1.612 1.00 81.50 116 ALA A C 1
ATOM 865 O O . ALA A 1 116 ? 23.618 2.482 0.776 1.00 81.50 116 ALA A O 1
ATOM 866 N N . TYR A 1 117 ? 23.425 4.080 2.347 1.00 78.12 117 TYR A N 1
ATOM 867 C CA . TYR A 1 117 ? 24.781 4.625 2.228 1.00 78.12 117 TYR A CA 1
ATOM 868 C C . TYR A 1 117 ? 25.912 3.563 2.243 1.00 78.12 117 TYR A C 1
ATOM 870 O O . TYR A 1 117 ? 26.729 3.583 1.318 1.00 78.12 117 TYR A O 1
ATOM 878 N N . PRO A 1 118 ? 25.973 2.601 3.194 1.00 75.31 118 PRO A N 1
ATOM 879 C CA . PRO A 1 118 ? 26.987 1.537 3.181 1.00 75.31 118 PRO A CA 1
ATOM 880 C C . PRO A 1 118 ? 26.875 0.559 1.998 1.00 75.31 118 PRO A C 1
ATOM 882 O O . PRO A 1 118 ? 27.895 0.073 1.514 1.00 75.31 118 PRO A O 1
ATOM 885 N N . PHE A 1 119 ? 25.670 0.275 1.491 1.00 69.12 119 PHE A N 1
ATOM 886 C CA . PHE A 1 119 ? 25.508 -0.620 0.334 1.00 69.12 119 PHE A CA 1
ATOM 887 C C . PHE A 1 119 ? 25.945 0.051 -0.976 1.00 69.12 119 PHE A C 1
ATOM 889 O O . PHE A 1 119 ? 26.506 -0.604 -1.849 1.00 69.12 119 PHE A O 1
ATOM 896 N N . LEU A 1 120 ? 25.745 1.366 -1.099 1.00 64.44 120 LEU A N 1
ATOM 897 C CA . LEU A 1 120 ? 26.228 2.164 -2.232 1.00 64.44 120 LEU A CA 1
ATOM 898 C C . LEU A 1 120 ? 27.753 2.358 -2.216 1.00 64.44 120 LEU A C 1
ATOM 900 O O . LEU A 1 120 ? 28.381 2.370 -3.277 1.00 64.44 120 LEU A O 1
ATOM 904 N N . SER A 1 121 ? 28.368 2.497 -1.037 1.00 59.78 121 SER A N 1
ATOM 905 C CA . SER A 1 121 ? 29.821 2.675 -0.927 1.00 59.78 121 SER A CA 1
ATOM 906 C C . SER A 1 121 ? 30.606 1.385 -1.184 1.00 59.78 121 SER A C 1
ATOM 908 O O . SER A 1 121 ? 31.683 1.462 -1.774 1.00 59.78 121 SER A O 1
ATOM 910 N N . ALA A 1 122 ? 30.059 0.210 -0.848 1.00 58.78 122 ALA A N 1
ATOM 911 C CA . ALA A 1 122 ? 30.665 -1.088 -1.162 1.00 58.78 122 ALA A CA 1
ATOM 912 C C . ALA A 1 122 ? 30.887 -1.282 -2.677 1.00 58.78 122 ALA A C 1
ATOM 914 O O . ALA A 1 122 ? 31.998 -1.600 -3.103 1.00 58.78 122 ALA A O 1
ATOM 915 N N . THR A 1 123 ? 29.880 -0.969 -3.501 1.00 55.72 123 THR A N 1
ATOM 916 C CA . THR A 1 123 ? 29.970 -1.022 -4.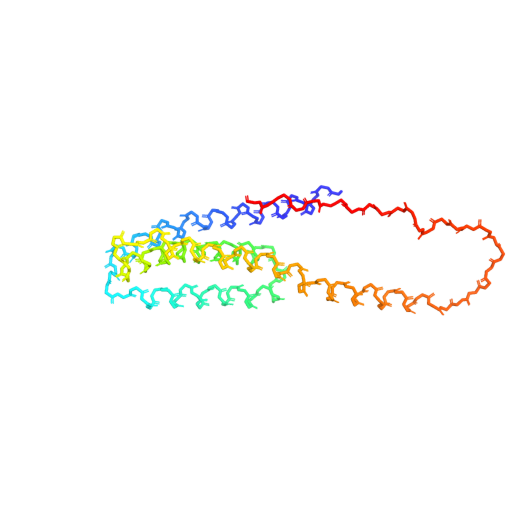974 1.00 55.72 123 THR A CA 1
ATOM 917 C C . THR A 1 123 ? 31.040 -0.075 -5.529 1.00 55.72 123 THR A C 1
ATOM 919 O O . THR A 1 123 ? 31.695 -0.378 -6.525 1.00 55.72 123 THR A O 1
ATOM 922 N N . ARG A 1 124 ? 31.260 1.075 -4.874 1.00 53.09 124 ARG A N 1
ATOM 923 C CA . ARG A 1 124 ? 32.335 2.015 -5.232 1.00 53.09 124 ARG A CA 1
ATOM 924 C C . ARG A 1 124 ? 33.711 1.520 -4.771 1.00 53.09 124 ARG A C 1
ATOM 926 O O . ARG A 1 124 ? 34.695 1.793 -5.447 1.00 53.09 124 ARG A O 1
ATOM 933 N N . GLY A 1 125 ? 33.778 0.786 -3.660 1.00 55.25 125 GLY A N 1
ATOM 934 C CA . GLY A 1 125 ? 34.995 0.143 -3.164 1.00 55.25 125 GLY A CA 1
ATOM 935 C C . GLY A 1 125 ? 35.557 -0.868 -4.161 1.00 55.25 125 GLY A C 1
ATOM 936 O O . GLY A 1 125 ? 36.704 -0.731 -4.579 1.00 55.25 125 GLY A O 1
ATOM 937 N N . GLU A 1 126 ? 34.751 -1.830 -4.618 1.00 54.25 126 GLU A N 1
ATOM 938 C CA . GLU A 1 126 ? 35.221 -2.839 -5.584 1.00 54.25 126 GLU A CA 1
ATOM 939 C C . GLU A 1 126 ? 35.667 -2.220 -6.918 1.00 54.25 126 GLU A C 1
ATOM 941 O O . GLU A 1 126 ? 36.697 -2.617 -7.463 1.00 54.25 126 GLU A O 1
ATOM 946 N N . ALA A 1 127 ? 34.982 -1.175 -7.395 1.00 54.16 127 ALA A N 1
ATOM 947 C CA . ALA A 1 127 ? 35.395 -0.430 -8.587 1.00 54.16 127 ALA A CA 1
ATOM 948 C C . ALA A 1 127 ? 36.750 0.298 -8.427 1.00 54.16 127 ALA A C 1
ATOM 950 O O . ALA A 1 127 ? 37.453 0.501 -9.416 1.00 54.16 127 ALA A O 1
ATOM 951 N N . LEU A 1 128 ? 37.137 0.675 -7.201 1.00 56.56 128 LEU A N 1
ATOM 952 C CA . LEU A 1 128 ? 38.442 1.280 -6.910 1.00 56.56 128 LEU A CA 1
ATOM 953 C C . LEU A 1 128 ? 39.559 0.229 -6.801 1.00 56.56 128 LEU A C 1
ATOM 955 O O . LEU A 1 128 ? 40.672 0.484 -7.257 1.00 56.56 128 LEU A O 1
ATOM 959 N N . TYR A 1 129 ? 39.274 -0.965 -6.268 1.00 49.84 129 TYR A N 1
ATOM 960 C CA . TYR A 1 129 ? 40.248 -2.066 -6.233 1.00 49.84 129 TYR A CA 1
ATOM 961 C C . TYR A 1 129 ? 40.458 -2.725 -7.607 1.00 49.84 129 TYR A C 1
ATOM 963 O O . TYR A 1 129 ? 41.569 -3.156 -7.912 1.00 49.84 129 TYR A O 1
ATOM 971 N N . ALA A 1 130 ? 39.440 -2.737 -8.475 1.00 51.97 130 ALA A N 1
ATOM 972 C CA . ALA A 1 130 ? 39.519 -3.314 -9.820 1.00 51.97 130 ALA A CA 1
ATOM 973 C C . ALA A 1 130 ? 40.494 -2.593 -10.776 1.00 51.97 130 ALA A C 1
ATOM 975 O O . ALA A 1 130 ? 40.872 -3.167 -11.795 1.00 51.97 130 ALA A O 1
ATOM 976 N N . ASN A 1 131 ? 40.922 -1.363 -10.461 1.00 50.28 131 ASN A N 1
ATOM 977 C CA . ASN A 1 131 ? 41.841 -0.576 -11.295 1.00 50.28 131 ASN A CA 1
ATOM 978 C C . ASN A 1 131 ? 43.257 -0.438 -10.690 1.00 50.28 131 ASN A C 1
ATOM 980 O O . ASN A 1 131 ? 44.060 0.373 -11.142 1.00 50.28 131 ASN A O 1
ATOM 984 N N . ALA A 1 132 ? 43.590 -1.234 -9.667 1.00 53.56 132 ALA A N 1
ATOM 985 C CA . ALA A 1 132 ? 44.880 -1.186 -8.971 1.00 53.56 132 ALA A CA 1
ATOM 986 C C . ALA A 1 132 ? 46.011 -1.982 -9.669 1.00 53.56 132 ALA A C 1
ATOM 988 O O . ALA A 1 132 ? 46.942 -2.442 -9.008 1.00 53.56 132 ALA A O 1
ATOM 989 N N . THR A 1 133 ? 45.962 -2.138 -10.999 1.00 42.88 133 THR A N 1
ATOM 990 C CA . THR A 1 133 ? 47.071 -2.721 -11.782 1.00 42.88 133 THR A CA 1
ATOM 991 C C . THR A 1 133 ? 47.776 -1.619 -12.567 1.00 42.88 133 THR A C 1
ATOM 993 O O . THR A 1 133 ? 47.317 -1.195 -13.622 1.00 42.88 133 THR A O 1
ATOM 996 N N . VAL A 1 134 ? 48.887 -1.133 -12.016 1.00 48.59 134 VAL A N 1
ATOM 997 C CA . VAL A 1 134 ? 49.684 -0.010 -12.539 1.00 48.59 134 VAL A CA 1
ATOM 998 C C . VAL A 1 134 ? 50.393 -0.375 -13.853 1.00 48.59 134 VAL A C 1
ATOM 1000 O O . VAL A 1 134 ? 51.021 -1.433 -13.922 1.00 48.59 134 VAL A O 1
ATOM 1003 N N . PRO A 1 135 ? 50.431 0.535 -14.845 1.00 44.53 135 PRO A N 1
ATOM 1004 C CA . PRO A 1 135 ? 51.596 0.633 -15.722 1.00 44.53 135 PRO A CA 1
ATOM 1005 C C . PRO A 1 135 ? 52.086 2.087 -15.879 1.00 44.53 135 PRO A C 1
ATOM 1007 O O . PRO A 1 135 ? 51.446 2.915 -16.525 1.00 44.53 135 PRO A O 1
ATOM 1010 N N . ASN A 1 136 ? 53.266 2.372 -15.317 1.00 61.91 136 ASN A N 1
ATOM 1011 C CA . ASN A 1 136 ? 53.926 3.686 -15.342 1.00 61.91 136 ASN A CA 1
ATOM 1012 C C . ASN A 1 136 ? 52.994 4.786 -14.770 1.00 61.91 136 ASN A C 1
ATOM 1014 O O . ASN A 1 136 ? 52.408 4.577 -13.711 1.00 61.91 136 ASN A O 1
ATOM 1018 N N . ASN A 1 137 ? 52.822 5.957 -15.395 1.00 53.75 137 ASN A N 1
ATOM 1019 C CA . ASN A 1 137 ? 53.540 6.530 -16.545 1.00 53.75 137 ASN A CA 1
ATOM 1020 C C . ASN A 1 137 ? 53.780 8.037 -16.309 1.00 53.75 137 ASN A C 1
ATOM 1022 O O . ASN A 1 137 ? 53.004 8.694 -15.616 1.00 53.75 137 ASN A O 1
ATOM 1026 N N . ASN A 1 138 ? 54.843 8.597 -16.897 1.00 56.50 138 ASN A N 1
ATOM 1027 C CA . ASN A 1 138 ? 55.202 10.013 -16.738 1.00 56.50 138 ASN A CA 1
ATOM 1028 C C . ASN A 1 138 ? 54.118 10.967 -17.280 1.00 56.50 138 ASN A C 1
ATOM 1030 O O . ASN A 1 138 ? 53.908 11.023 -18.491 1.00 56.50 138 ASN A O 1
ATOM 1034 N N . GLY A 1 139 ? 53.528 11.800 -16.419 1.00 49.16 139 GLY A N 1
ATOM 1035 C CA . GLY A 1 139 ? 52.678 12.916 -16.849 1.00 49.16 139 GLY A CA 1
ATOM 1036 C C . GLY A 1 139 ? 51.751 13.430 -15.749 1.00 49.16 139 GLY A C 1
ATOM 1037 O O . GLY A 1 139 ? 50.842 12.738 -15.311 1.00 49.16 139 GLY A O 1
ATOM 1038 N N . THR A 1 140 ? 51.983 14.656 -15.294 1.00 52.91 140 THR A N 1
ATOM 1039 C CA . THR A 1 140 ? 51.207 15.349 -14.257 1.00 52.91 140 THR A CA 1
ATOM 1040 C C . THR A 1 140 ? 49.752 15.631 -14.662 1.00 52.91 140 THR A C 1
ATOM 1042 O O . THR A 1 140 ? 49.500 16.649 -15.299 1.00 52.91 140 THR A O 1
ATOM 1045 N N . GLU A 1 141 ? 48.787 14.828 -14.201 1.00 46.75 141 GLU A N 1
ATOM 1046 C CA . GLU A 1 141 ? 47.356 15.194 -14.211 1.00 46.75 141 GLU A CA 1
ATOM 1047 C C . GLU A 1 141 ? 46.655 14.849 -12.884 1.00 46.75 141 GLU A C 1
ATOM 1049 O O . GLU A 1 141 ? 45.897 13.887 -12.755 1.00 46.75 141 GLU A O 1
ATOM 1054 N N . LEU A 1 142 ? 46.886 15.688 -11.867 1.00 47.75 142 LEU A N 1
ATOM 1055 C CA . LEU A 1 142 ? 46.095 15.720 -10.629 1.00 47.75 142 LEU A CA 1
ATOM 1056 C C . LEU A 1 142 ? 44.717 16.373 -10.875 1.00 47.75 142 LEU A C 1
ATOM 1058 O O . LEU A 1 142 ? 44.401 17.413 -10.302 1.00 47.75 142 LEU A O 1
ATOM 1062 N N . THR A 1 143 ? 43.887 15.750 -11.717 1.00 43.28 143 THR A N 1
ATOM 1063 C CA . THR A 1 143 ? 42.589 16.310 -12.155 1.00 43.28 143 THR A CA 1
ATOM 1064 C C . THR A 1 143 ? 41.396 15.384 -11.879 1.00 43.28 143 THR A C 1
ATOM 1066 O O . THR A 1 143 ? 40.369 15.463 -12.545 1.00 43.28 143 THR A O 1
ATOM 1069 N N . PHE A 1 144 ? 41.495 14.508 -10.870 1.00 46.06 144 PHE A N 1
ATOM 1070 C CA . PHE A 1 144 ? 40.434 13.548 -10.512 1.00 46.06 144 PHE A CA 1
ATOM 1071 C C . PHE A 1 144 ? 39.883 13.709 -9.079 1.00 46.06 144 PHE A C 1
ATOM 1073 O O . PHE A 1 144 ? 39.418 12.749 -8.468 1.00 46.06 144 PHE A O 1
ATOM 1080 N N . ALA A 1 145 ? 39.943 14.921 -8.511 1.00 45.94 145 ALA A N 1
ATOM 1081 C CA . ALA A 1 145 ? 39.573 15.157 -7.107 1.00 45.94 145 ALA A CA 1
ATOM 1082 C C . ALA A 1 145 ? 38.679 16.388 -6.841 1.00 45.94 145 ALA A C 1
ATOM 1084 O O . ALA A 1 145 ? 38.493 16.749 -5.681 1.00 45.94 145 ALA A O 1
ATOM 1085 N N . SER A 1 146 ? 38.120 17.043 -7.868 1.00 47.19 146 SER A N 1
ATOM 1086 C CA . SER A 1 146 ? 37.399 18.319 -7.683 1.00 47.19 146 SER A CA 1
ATOM 1087 C C . SER A 1 146 ? 36.093 18.498 -8.464 1.00 47.19 146 SER A C 1
ATOM 1089 O O . SER A 1 146 ? 35.526 19.585 -8.407 1.00 47.19 146 SER A O 1
ATOM 1091 N N . ASN A 1 147 ? 35.551 17.460 -9.116 1.00 37.28 147 ASN A N 1
ATOM 1092 C CA . ASN A 1 147 ? 34.169 17.510 -9.607 1.00 37.28 147 ASN A CA 1
ATOM 1093 C C . ASN A 1 147 ? 33.235 16.661 -8.731 1.00 37.28 147 ASN A C 1
ATOM 1095 O O . ASN A 1 147 ? 32.800 15.567 -9.090 1.00 37.28 147 ASN A O 1
ATOM 1099 N N . ILE A 1 148 ? 32.973 17.187 -7.530 1.00 54.66 148 ILE A N 1
ATOM 1100 C CA . ILE A 1 148 ? 31.866 16.756 -6.671 1.00 54.66 148 ILE A CA 1
ATOM 1101 C C . ILE A 1 148 ? 30.602 17.446 -7.193 1.00 54.66 148 ILE A C 1
ATOM 1103 O O . ILE A 1 148 ? 30.066 18.367 -6.580 1.00 54.66 148 ILE A O 1
ATOM 1107 N N . GLU A 1 149 ? 30.116 16.990 -8.341 1.00 40.00 149 GLU A N 1
ATOM 1108 C CA . GLU A 1 149 ? 28.721 17.190 -8.696 1.00 40.00 149 GLU A CA 1
ATOM 1109 C C . GLU A 1 149 ? 27.903 16.116 -7.970 1.00 40.00 149 GLU A C 1
ATOM 1111 O O . GLU A 1 149 ? 27.935 14.931 -8.302 1.00 40.00 149 GLU A O 1
ATOM 1116 N N . VAL A 1 150 ? 27.140 16.550 -6.964 1.00 50.72 150 VAL A N 1
ATOM 1117 C CA . VAL A 1 150 ? 26.037 15.785 -6.360 1.00 50.72 150 VAL A CA 1
ATOM 1118 C C . VAL A 1 150 ? 24.692 16.351 -6.839 1.00 50.72 150 VAL A C 1
ATOM 1120 O O . VAL A 1 150 ? 23.976 16.988 -6.062 1.00 50.72 150 VAL A O 1
ATOM 1123 N N . PRO A 1 151 ? 24.305 16.155 -8.116 1.00 49.09 151 PRO A N 1
ATOM 1124 C CA . PRO A 1 151 ? 23.038 16.636 -8.629 1.00 49.09 151 PRO A CA 1
ATOM 1125 C C . PRO A 1 151 ? 21.935 15.649 -8.242 1.00 49.09 151 PRO A C 1
ATOM 1127 O O . PRO A 1 151 ? 21.485 14.866 -9.070 1.00 49.09 151 PRO A O 1
ATOM 1130 N N . TYR A 1 152 ? 21.510 15.675 -6.977 1.00 49.47 152 TYR A N 1
ATOM 1131 C CA . TYR A 1 152 ? 20.089 15.806 -6.640 1.00 49.47 152 TYR A CA 1
ATOM 1132 C C . TYR A 1 152 ? 19.901 16.001 -5.133 1.00 49.47 152 TYR A C 1
ATOM 1134 O O . TYR A 1 152 ? 20.023 15.075 -4.330 1.00 49.47 152 TYR A O 1
ATOM 1142 N N . VAL A 1 153 ? 19.506 17.218 -4.761 1.00 48.81 153 VAL A N 1
ATOM 1143 C CA . VAL A 1 153 ? 18.754 17.440 -3.527 1.00 48.81 153 VAL A CA 1
ATOM 1144 C C . VAL A 1 153 ? 17.442 16.668 -3.664 1.00 48.81 153 VAL A C 1
ATOM 1146 O O . VAL A 1 153 ? 16.662 16.934 -4.578 1.00 48.81 153 VAL A O 1
ATOM 1149 N N . ILE A 1 154 ? 17.188 15.716 -2.763 1.00 54.50 154 ILE A N 1
ATOM 1150 C CA . ILE A 1 154 ? 15.887 15.045 -2.657 1.00 54.50 154 ILE A CA 1
ATOM 1151 C C . ILE A 1 154 ? 14.883 16.083 -2.131 1.00 54.50 154 ILE A C 1
ATOM 1153 O O . ILE A 1 154 ? 14.698 16.239 -0.925 1.00 54.50 154 ILE A O 1
ATOM 1157 N N . ILE A 1 155 ? 14.239 16.821 -3.038 1.00 62.00 155 ILE A N 1
ATOM 1158 C CA . ILE A 1 155 ? 13.016 17.560 -2.721 1.00 62.00 155 ILE A CA 1
ATOM 1159 C C . ILE A 1 155 ? 11.874 16.541 -2.743 1.00 62.00 155 ILE A C 1
ATOM 1161 O O . ILE A 1 155 ? 11.483 16.052 -3.800 1.00 62.00 155 ILE A O 1
ATOM 1165 N N . GLY A 1 156 ? 11.381 16.192 -1.556 1.00 41.19 156 GLY A N 1
ATOM 1166 C CA . GLY A 1 156 ? 10.367 15.155 -1.348 1.00 41.19 156 GLY A CA 1
ATOM 1167 C C . GLY A 1 156 ? 9.801 15.194 0.072 1.00 41.19 156 GLY A C 1
ATOM 1168 O O . GLY A 1 156 ? 9.847 14.193 0.784 1.00 41.19 156 GLY A O 1
ATOM 1169 N N . GLY A 1 157 ? 9.354 16.382 0.495 1.00 35.88 157 GLY A N 1
ATOM 1170 C CA . GLY A 1 157 ? 8.686 16.632 1.779 1.00 35.88 157 GLY A CA 1
ATOM 1171 C C . GLY A 1 157 ? 7.177 16.484 1.670 1.00 35.88 157 GLY A C 1
ATOM 1172 O O . GLY A 1 157 ? 6.618 17.054 0.715 1.00 35.88 157 GLY A O 1
#

Radius of gyration: 22.66 Å; chains: 1; bounding box: 74×30×42 Å

Sequence (157 aa):
TGSSVEEMTRATAVRNIGYIIGCLVGGILFDRFRKTWDLQLSSGFLLLAVSVAFKPWCRGIVSLAVLYWLEGVSHGIFGIAGNGMMIAIWGGNTPAPLQAMHFGSRIGSLAAPALAYPFLSATRGEALYANATVPNNNGTELTFASNIEVPYVIIGG

pLDDT: mean 72.35, std 14.2, range [35.88, 91.81]